Protein AF-A0A0R3M4U5-F1 (afdb_monomer_lite)

Foldseek 3Di:
DDQKDAQQVCCCPPPVDHPVVSVVCVVVVVFPWDDDPPGIIGGPVVVCVVVDPDPPPPD

Secondary structure (DSSP, 8-state):
--SEEEHHHHHHHHH---HHHHHHHHHHTSS--EEETTEEEEEHHHHHHHHS-------

pLDDT: mean 92.56, std 11.14, range [49.38, 98.62]

Radius of gyration: 12.74 Å; chains: 1; bounding box: 20×36×32 Å

Organism: NCBI:txid28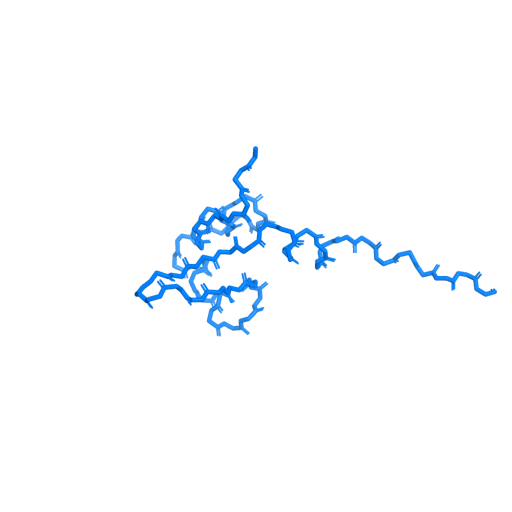0332

Sequence (59 aa):
MKKTISVPE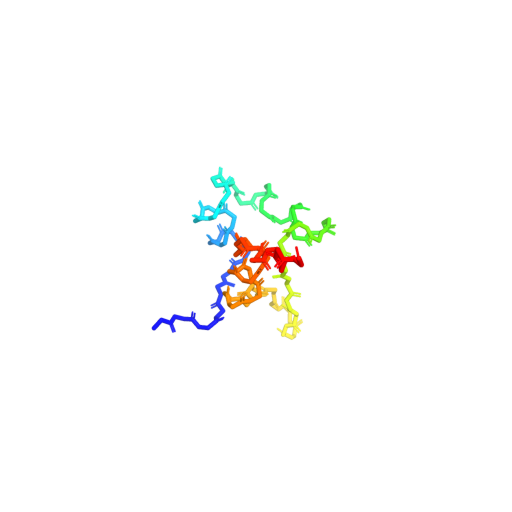AGREYFDLGRNASYEAAKRGDIPTIRIGKILRVPVIALEEMLSPKRSEVA

Structure (mmCIF, N/CA/C/O backbone):
data_AF-A0A0R3M4U5-F1
#
_entry.id   AF-A0A0R3M4U5-F1
#
loop_
_atom_site.group_PDB
_atom_site.id
_atom_site.type_symbol
_atom_site.label_atom_id
_atom_site.label_alt_id
_atom_site.label_comp_id
_atom_site.label_asym_id
_atom_site.label_entity_id
_atom_site.label_seq_id
_atom_site.pdbx_PDB_ins_code
_atom_site.Cartn_x
_atom_site.Cartn_y
_atom_site.Cartn_z
_atom_site.occupancy
_atom_site.B_iso_or_equiv
_atom_site.auth_seq_id
_atom_site.auth_comp_id
_atom_site.auth_asym_id
_atom_site.auth_atom_id
_atom_site.pdbx_PDB_model_num
ATOM 1 N N . MET A 1 1 ? 4.540 -14.508 9.877 1.00 69.75 1 MET A N 1
ATOM 2 C CA . MET A 1 1 ? 4.357 -13.591 8.729 1.00 69.75 1 MET A CA 1
ATOM 3 C C . MET A 1 1 ? 3.257 -12.591 9.058 1.00 69.75 1 MET A C 1
ATOM 5 O O . MET A 1 1 ? 2.238 -13.005 9.607 1.00 69.75 1 MET A O 1
ATOM 9 N N . LYS A 1 2 ? 3.462 -11.291 8.805 1.00 85.94 2 LYS A N 1
ATOM 10 C CA . LYS A 1 2 ? 2.417 -10.277 9.029 1.00 85.94 2 LYS A CA 1
ATOM 11 C C . LYS A 1 2 ? 1.269 -10.528 8.044 1.00 85.94 2 LYS A C 1
ATOM 13 O O . LYS A 1 2 ? 1.521 -10.737 6.867 1.00 85.94 2 LYS A O 1
ATOM 18 N N . LYS A 1 3 ? 0.017 -10.497 8.509 1.00 95.31 3 LYS A N 1
ATOM 19 C CA . LYS A 1 3 ? -1.162 -10.658 7.629 1.00 95.31 3 LYS A CA 1
ATOM 20 C C . LYS A 1 3 ? -1.483 -9.397 6.824 1.00 95.31 3 LYS A C 1
ATOM 22 O O . LYS A 1 3 ? -2.116 -9.473 5.776 1.00 95.31 3 LYS A O 1
ATOM 27 N N . THR A 1 4 ? -1.024 -8.245 7.307 1.00 97.44 4 THR A N 1
ATOM 28 C CA . THR A 1 4 ? -1.175 -6.956 6.635 1.00 97.44 4 THR A CA 1
ATOM 29 C C . THR A 1 4 ? 0.094 -6.127 6.765 1.00 97.44 4 THR A C 1
ATOM 31 O O . THR A 1 4 ? 0.672 -6.073 7.857 1.00 97.44 4 THR A O 1
ATOM 34 N N . ILE A 1 5 ? 0.453 -5.405 5.713 1.00 97.75 5 ILE A N 1
ATOM 35 C CA . ILE A 1 5 ? 1.591 -4.478 5.677 1.00 97.75 5 ILE A CA 1
ATOM 36 C C . ILE A 1 5 ? 1.126 -3.049 5.375 1.00 97.75 5 ILE A C 1
ATOM 38 O O . ILE A 1 5 ? -0.060 -2.801 5.132 1.00 97.75 5 ILE A O 1
ATOM 42 N N . SER A 1 6 ? 2.027 -2.075 5.505 1.00 98.19 6 SER A N 1
ATOM 43 C CA . SER A 1 6 ? 1.723 -0.694 5.114 1.00 98.19 6 SER A CA 1
ATOM 44 C C . SER A 1 6 ? 1.726 -0.543 3.589 1.00 98.19 6 SER A C 1
ATOM 46 O O . SER A 1 6 ? 2.330 -1.346 2.884 1.00 98.19 6 SER A O 1
ATOM 48 N N . VAL A 1 7 ? 1.079 0.503 3.070 1.00 98.25 7 VAL A N 1
ATOM 49 C CA . VAL A 1 7 ? 1.074 0.780 1.623 1.00 98.25 7 VAL A CA 1
ATOM 50 C C . VAL A 1 7 ? 2.488 0.973 1.048 1.00 98.25 7 VAL A C 1
ATOM 52 O O . VAL A 1 7 ? 2.778 0.358 0.027 1.00 98.25 7 VAL A O 1
ATOM 55 N N . PRO A 1 8 ? 3.404 1.737 1.683 1.00 98.44 8 PRO A N 1
ATOM 56 C CA . PRO A 1 8 ? 4.775 1.862 1.181 1.00 98.44 8 PRO A CA 1
ATOM 57 C C . PRO A 1 8 ? 5.594 0.566 1.260 1.00 98.44 8 PRO A C 1
ATOM 59 O O . PRO A 1 8 ? 6.457 0.353 0.419 1.00 98.44 8 PRO A O 1
ATOM 62 N N . GLU A 1 9 ? 5.337 -0.286 2.261 1.00 98.19 9 GLU A N 1
ATOM 63 C CA . GLU A 1 9 ? 5.977 -1.609 2.393 1.00 98.19 9 GLU A CA 1
ATOM 64 C C . GLU A 1 9 ? 5.550 -2.508 1.225 1.00 98.19 9 GLU A C 1
ATOM 66 O O . GLU A 1 9 ? 6.406 -3.016 0.510 1.00 98.19 9 GLU A O 1
ATOM 71 N N . ALA A 1 10 ? 4.247 -2.576 0.927 1.00 97.88 10 ALA A N 1
ATOM 72 C CA . ALA A 1 10 ? 3.738 -3.323 -0.225 1.00 97.88 10 ALA A CA 1
ATOM 73 C C . ALA A 1 10 ? 4.273 -2.797 -1.562 1.00 97.88 10 ALA A C 1
ATOM 75 O O . ALA A 1 10 ? 4.711 -3.576 -2.403 1.00 97.88 10 ALA A O 1
ATOM 76 N N . GLY A 1 11 ? 4.257 -1.476 -1.760 1.00 98.06 11 GLY A N 1
ATOM 77 C CA . GLY A 1 11 ? 4.747 -0.877 -2.998 1.00 98.06 11 GLY A CA 1
ATOM 78 C C . GLY A 1 11 ? 6.229 -1.158 -3.237 1.00 98.06 11 GLY A C 1
ATOM 79 O O . GLY A 1 11 ? 6.606 -1.485 -4.358 1.00 98.06 11 GLY A O 1
ATOM 80 N N . ARG A 1 12 ? 7.056 -1.105 -2.187 1.00 98.44 12 ARG A N 1
ATOM 81 C CA . ARG A 1 12 ? 8.481 -1.437 -2.279 1.00 98.44 12 ARG A CA 1
ATOM 82 C C . ARG A 1 12 ? 8.714 -2.923 -2.549 1.00 98.44 12 ARG A C 1
ATOM 84 O O . ARG A 1 12 ? 9.505 -3.252 -3.421 1.00 98.44 12 ARG A O 1
ATOM 91 N N . GLU A 1 13 ? 8.069 -3.803 -1.788 1.00 96.75 13 GLU A N 1
ATOM 92 C CA . GLU A 1 13 ? 8.357 -5.244 -1.826 1.00 96.75 13 GLU A CA 1
ATOM 93 C C . GLU A 1 13 ? 7.833 -5.932 -3.094 1.00 96.75 13 GLU A C 1
ATOM 95 O O . GLU A 1 13 ? 8.478 -6.855 -3.581 1.00 96.75 13 GLU A O 1
ATOM 100 N N . TYR A 1 14 ? 6.703 -5.478 -3.646 1.00 96.19 14 TYR A N 1
ATOM 101 C CA . TYR A 1 14 ? 6.044 -6.149 -4.775 1.00 96.19 14 TYR A CA 1
ATOM 102 C C . TYR A 1 14 ? 6.217 -5.433 -6.118 1.00 96.19 14 TYR A C 1
ATOM 104 O O . TYR A 1 14 ? 6.082 -6.066 -7.162 1.00 96.19 14 TYR A O 1
ATOM 112 N N . PHE A 1 15 ? 6.493 -4.125 -6.111 1.00 96.06 15 PHE A N 1
ATOM 113 C CA . PHE A 1 15 ? 6.437 -3.295 -7.322 1.00 96.06 15 PHE A CA 1
ATOM 114 C C . PHE A 1 15 ? 7.614 -2.316 -7.472 1.00 96.06 15 PHE A C 1
ATOM 116 O O . PHE A 1 15 ? 7.589 -1.490 -8.382 1.00 96.06 15 PHE A O 1
ATOM 123 N N . ASP A 1 16 ? 8.615 -2.374 -6.584 1.00 97.75 16 ASP A N 1
ATOM 124 C CA . ASP A 1 16 ? 9.766 -1.453 -6.545 1.00 97.75 16 ASP A CA 1
ATOM 125 C C . ASP A 1 16 ? 9.371 0.043 -6.540 1.00 97.75 16 ASP A C 1
ATOM 127 O O . ASP A 1 16 ? 9.992 0.908 -7.158 1.00 97.75 16 ASP A O 1
ATOM 131 N N . LEU A 1 17 ? 8.281 0.374 -5.836 1.00 98.06 17 LEU A N 1
ATOM 132 C CA . LEU A 1 17 ? 7.749 1.734 -5.760 1.00 98.06 17 LEU A CA 1
ATOM 133 C C . LEU A 1 17 ? 8.272 2.505 -4.545 1.00 98.06 17 LEU A C 1
ATOM 135 O O . LEU A 1 17 ? 8.333 2.012 -3.417 1.00 98.06 17 LEU A O 1
ATOM 139 N N . GLY A 1 18 ? 8.521 3.800 -4.749 1.00 98.31 18 GLY A N 1
ATOM 140 C CA . GLY A 1 18 ? 8.688 4.759 -3.657 1.00 98.31 18 GLY A CA 1
ATOM 141 C C . GLY A 1 18 ? 7.379 5.036 -2.899 1.00 98.31 18 GLY A C 1
ATOM 142 O O . GLY A 1 18 ? 6.281 4.700 -3.349 1.00 98.31 18 GLY A O 1
ATOM 143 N N . ARG A 1 19 ? 7.468 5.727 -1.751 1.00 98.31 19 ARG A N 1
ATOM 144 C CA . ARG A 1 19 ? 6.321 6.006 -0.858 1.00 98.31 19 ARG A CA 1
ATOM 145 C C . ARG A 1 19 ? 5.136 6.670 -1.568 1.00 98.31 19 ARG A C 1
ATOM 147 O O . ARG A 1 19 ? 4.008 6.213 -1.413 1.00 98.31 19 ARG A O 1
ATOM 154 N N . ASN A 1 20 ? 5.381 7.740 -2.325 1.00 98.38 20 ASN A N 1
ATOM 155 C CA . ASN A 1 20 ? 4.311 8.492 -2.992 1.00 98.38 20 ASN A CA 1
ATOM 156 C C . ASN A 1 20 ? 3.660 7.663 -4.103 1.00 98.38 20 ASN A C 1
ATOM 158 O O . ASN A 1 20 ? 2.438 7.564 -4.153 1.00 98.38 20 ASN A O 1
ATOM 162 N N . ALA A 1 21 ? 4.474 6.993 -4.924 1.00 98.62 21 ALA A N 1
ATOM 163 C CA . ALA A 1 21 ? 3.986 6.099 -5.969 1.00 98.62 21 ALA A CA 1
ATOM 164 C C . ALA A 1 21 ? 3.148 4.944 -5.393 1.00 98.62 21 ALA A C 1
ATOM 166 O O . ALA A 1 21 ? 2.123 4.591 -5.968 1.00 98.62 21 ALA A O 1
ATOM 167 N N . SER A 1 22 ? 3.523 4.427 -4.218 1.00 98.62 22 SER A N 1
ATOM 168 C CA . SER A 1 22 ? 2.757 3.395 -3.508 1.00 98.62 22 SER A CA 1
ATOM 169 C C . SER A 1 22 ? 1.362 3.884 -3.099 1.00 98.62 22 SER A C 1
ATOM 171 O O . SER A 1 22 ? 0.378 3.173 -3.282 1.00 98.62 22 SER A O 1
ATOM 173 N N . TYR A 1 23 ? 1.243 5.104 -2.562 1.00 98.31 23 TYR A N 1
ATOM 174 C CA . TYR A 1 23 ? -0.066 5.669 -2.210 1.00 98.31 23 TYR A CA 1
ATOM 175 C C . TYR A 1 23 ? -0.921 5.989 -3.437 1.00 98.31 23 TYR A C 1
ATOM 177 O O . TYR A 1 23 ? -2.126 5.750 -3.400 1.00 98.31 23 TYR A O 1
ATOM 185 N N . GLU A 1 24 ? -0.320 6.473 -4.526 1.00 98.56 24 GLU A N 1
ATOM 186 C CA . GLU A 1 24 ? -1.045 6.690 -5.781 1.00 98.56 24 GLU A CA 1
ATOM 187 C C . GLU A 1 24 ? -1.540 5.367 -6.382 1.00 98.56 24 GLU A C 1
ATOM 189 O O . GLU A 1 24 ? -2.685 5.285 -6.816 1.00 98.56 24 GLU A O 1
ATOM 194 N N . ALA A 1 25 ? -0.732 4.304 -6.330 1.00 98.12 25 ALA A N 1
ATOM 195 C CA . ALA A 1 25 ? -1.146 2.959 -6.729 1.00 98.12 25 ALA A CA 1
ATOM 196 C C . ALA A 1 25 ? -2.308 2.436 -5.863 1.00 98.12 25 ALA A C 1
ATOM 198 O O . ALA A 1 25 ? -3.309 1.953 -6.388 1.00 98.12 25 ALA A O 1
ATOM 199 N N . ALA A 1 26 ? -2.244 2.622 -4.541 1.00 98.12 26 ALA A N 1
ATOM 200 C CA . ALA A 1 26 ? -3.355 2.292 -3.647 1.00 98.12 26 ALA A CA 1
ATOM 201 C C . ALA A 1 26 ? -4.629 3.103 -3.949 1.00 98.12 26 ALA A C 1
ATOM 203 O O . ALA A 1 26 ? -5.730 2.563 -3.889 1.00 98.12 26 ALA A O 1
ATOM 204 N N . LYS A 1 27 ? -4.495 4.389 -4.297 1.00 97.88 27 LYS A N 1
ATOM 205 C CA . LYS A 1 27 ? -5.620 5.261 -4.665 1.00 97.88 27 LYS A CA 1
ATOM 206 C C . LYS A 1 27 ? -6.278 4.841 -5.982 1.00 97.88 27 LYS A C 1
ATOM 208 O O . LYS A 1 27 ? -7.495 4.953 -6.097 1.00 97.88 27 LYS A O 1
ATOM 213 N N . ARG A 1 28 ? -5.494 4.366 -6.956 1.00 97.50 28 ARG A N 1
ATOM 214 C CA . ARG A 1 28 ? -5.999 3.823 -8.230 1.00 97.50 28 ARG A CA 1
ATOM 215 C C . ARG A 1 28 ? -6.610 2.426 -8.095 1.00 97.50 28 ARG A C 1
ATOM 217 O O . ARG A 1 28 ? -7.377 2.029 -8.961 1.00 97.50 28 ARG A O 1
ATOM 224 N N . GLY A 1 29 ? -6.305 1.716 -7.007 1.00 95.62 29 GLY A N 1
ATOM 225 C CA . GLY A 1 29 ? -6.746 0.339 -6.775 1.00 95.62 29 GLY A CA 1
ATOM 226 C C . GLY A 1 29 ? -5.762 -0.723 -7.272 1.00 95.62 29 GLY A C 1
ATOM 227 O O . GLY A 1 29 ? -6.060 -1.907 -7.158 1.00 95.62 29 GLY A O 1
ATOM 228 N N . ASP A 1 30 ? -4.583 -0.319 -7.756 1.00 96.88 30 ASP A N 1
ATOM 229 C CA . ASP A 1 30 ? -3.516 -1.235 -8.186 1.00 96.88 30 ASP A CA 1
ATOM 230 C C . ASP A 1 30 ? -2.958 -2.042 -6.995 1.00 96.88 30 ASP A C 1
ATOM 232 O O . ASP A 1 30 ? -2.522 -3.179 -7.152 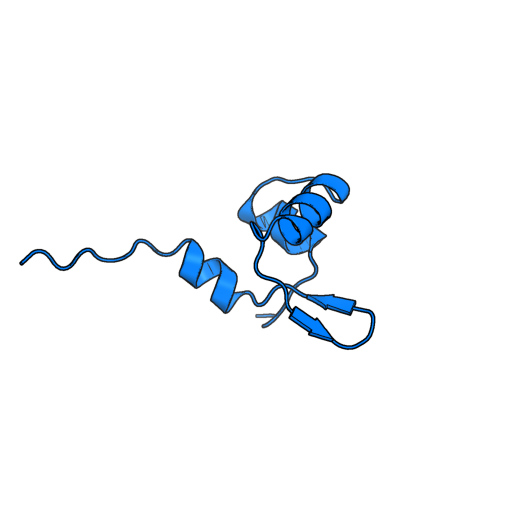1.00 96.88 30 ASP A O 1
ATOM 236 N N . ILE A 1 31 ? -2.984 -1.453 -5.789 1.00 97.75 31 ILE A N 1
ATOM 237 C CA . ILE A 1 31 ? -2.642 -2.126 -4.529 1.00 97.75 31 ILE A CA 1
ATOM 238 C C . ILE A 1 31 ? -3.934 -2.361 -3.732 1.00 97.75 31 ILE A C 1
ATOM 240 O O . ILE A 1 31 ? -4.606 -1.384 -3.374 1.00 97.75 31 ILE A O 1
ATOM 244 N N . PRO A 1 32 ? -4.271 -3.617 -3.377 1.00 97.62 32 PRO A N 1
ATOM 245 C CA . PRO A 1 32 ? -5.468 -3.917 -2.606 1.00 97.62 32 PRO A CA 1
ATOM 246 C C . PRO A 1 32 ? -5.313 -3.365 -1.189 1.00 97.62 32 PRO A C 1
ATOM 248 O O . PRO A 1 32 ? -4.401 -3.737 -0.449 1.00 97.62 32 PRO A O 1
ATOM 251 N N . THR A 1 33 ? -6.208 -2.465 -0.784 1.00 98.25 33 THR A N 1
ATOM 252 C CA . THR A 1 33 ? -6.147 -1.839 0.540 1.00 98.25 33 THR A CA 1
ATOM 253 C C . THR A 1 33 ? -7.443 -1.979 1.319 1.00 98.25 33 THR A C 1
ATOM 255 O O . THR A 1 33 ? -8.542 -1.920 0.776 1.00 98.25 33 THR A O 1
ATOM 258 N N . ILE A 1 34 ? -7.299 -2.122 2.635 1.00 97.38 34 ILE A N 1
ATOM 259 C CA . ILE A 1 34 ? -8.376 -2.020 3.615 1.00 97.38 34 ILE A CA 1
ATOM 260 C C . ILE A 1 34 ? -8.106 -0.835 4.537 1.00 97.38 34 ILE A C 1
ATOM 262 O O . ILE A 1 34 ? -6.957 -0.526 4.875 1.00 97.38 34 ILE A O 1
ATOM 266 N N . ARG A 1 35 ? -9.173 -0.165 4.968 1.00 97.12 35 ARG A N 1
ATOM 267 C CA . ARG A 1 35 ? -9.094 0.967 5.891 1.00 97.12 35 ARG A CA 1
ATOM 268 C C . ARG A 1 35 ? -9.587 0.554 7.266 1.00 97.12 35 ARG A C 1
ATOM 270 O O . ARG A 1 35 ? -10.737 0.166 7.431 1.00 97.12 35 ARG A O 1
ATOM 277 N N . ILE A 1 36 ? -8.701 0.671 8.249 1.00 96.06 36 ILE A N 1
ATOM 278 C CA . ILE A 1 36 ? -8.976 0.387 9.656 1.00 96.06 36 ILE A CA 1
ATOM 279 C C . ILE A 1 36 ? -8.838 1.712 10.407 1.00 96.06 36 ILE A C 1
ATOM 281 O O . ILE A 1 36 ? -7.732 2.193 10.671 1.00 96.06 36 ILE A O 1
ATOM 285 N N . GLY A 1 37 ? -9.975 2.355 10.679 1.00 96.31 37 GLY A N 1
ATOM 286 C CA . GLY A 1 37 ? -10.011 3.716 11.215 1.00 96.31 37 GLY A CA 1
ATOM 287 C C . GLY A 1 37 ? -9.311 4.707 10.278 1.00 96.31 37 GLY A C 1
ATOM 288 O O . GLY A 1 37 ? -9.723 4.892 9.134 1.00 96.31 37 GLY A O 1
ATOM 289 N N . LYS A 1 38 ? -8.233 5.335 10.765 1.00 95.50 38 LYS A N 1
ATOM 290 C CA . LYS A 1 38 ? -7.414 6.296 9.999 1.00 95.50 38 LYS A CA 1
ATOM 291 C C . LYS A 1 38 ? -6.243 5.648 9.247 1.00 95.50 38 LYS A C 1
ATOM 293 O O . LYS A 1 38 ? -5.482 6.354 8.594 1.00 95.50 38 LYS A O 1
ATOM 298 N N . ILE A 1 39 ? -6.062 4.331 9.364 1.00 96.12 39 ILE A N 1
ATOM 299 C CA . ILE A 1 39 ? -4.895 3.620 8.834 1.00 96.12 39 ILE A CA 1
ATOM 300 C C . ILE A 1 39 ? -5.292 2.834 7.585 1.00 96.12 39 ILE A C 1
ATOM 302 O O . ILE A 1 39 ? -6.279 2.099 7.590 1.00 96.12 39 ILE A O 1
ATOM 306 N N . LEU A 1 40 ? -4.483 2.959 6.533 1.00 97.56 40 LEU A N 1
ATOM 307 C CA . LEU A 1 40 ? -4.580 2.152 5.320 1.00 97.56 40 LEU A CA 1
ATOM 308 C C . LEU A 1 40 ? -3.602 0.972 5.412 1.00 97.56 40 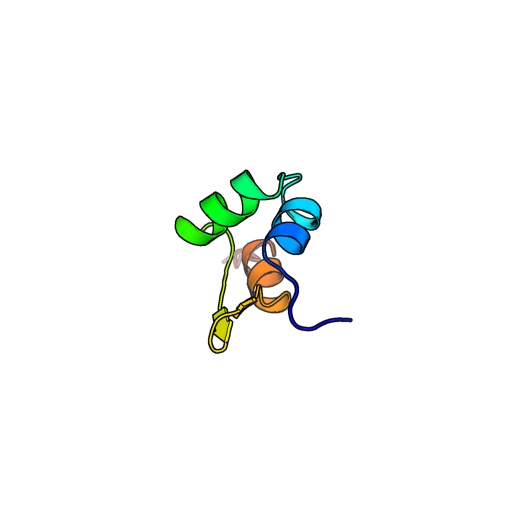LEU A C 1
ATOM 310 O O . LEU A 1 40 ? -2.423 1.158 5.729 1.00 97.56 40 LEU A O 1
ATOM 314 N N . ARG A 1 41 ? -4.092 -0.244 5.172 1.00 98.12 41 ARG A N 1
ATOM 315 C CA . ARG A 1 41 ? -3.313 -1.487 5.236 1.00 98.12 41 ARG A CA 1
ATOM 316 C C . ARG A 1 41 ? -3.513 -2.309 3.975 1.00 98.12 41 ARG A C 1
ATOM 318 O O . ARG A 1 41 ? -4.590 -2.283 3.395 1.00 98.12 41 ARG A O 1
ATOM 325 N N . VAL A 1 42 ? -2.488 -3.060 3.598 1.00 98.25 42 VAL A N 1
ATOM 326 C CA . VAL A 1 42 ? -2.504 -3.988 2.464 1.00 98.25 42 VAL A CA 1
ATOM 327 C C . VAL A 1 42 ? -2.583 -5.408 3.016 1.00 98.25 42 VAL A C 1
ATOM 329 O O . VAL A 1 42 ? -1.648 -5.818 3.711 1.00 98.25 42 VAL A O 1
ATOM 332 N N . PRO A 1 43 ? -3.675 -6.157 2.788 1.00 98.00 43 PRO A N 1
ATOM 333 C CA . PRO A 1 43 ? -3.720 -7.584 3.084 1.00 98.00 43 PRO A CA 1
ATOM 334 C C . PRO A 1 43 ? -2.761 -8.333 2.159 1.00 98.00 43 PRO A C 1
ATOM 336 O O . PRO A 1 43 ? -2.922 -8.295 0.943 1.00 98.00 43 PRO A O 1
ATOM 339 N N . VAL A 1 44 ? -1.779 -9.027 2.738 1.00 96.94 44 VAL A N 1
ATOM 340 C CA . VAL A 1 44 ? -0.748 -9.739 1.961 1.00 96.94 44 VAL A CA 1
ATOM 341 C C . VAL A 1 44 ? -1.377 -10.824 1.088 1.00 96.94 44 VAL A C 1
ATOM 343 O O . VAL A 1 44 ? -1.060 -10.921 -0.088 1.00 96.94 44 VAL A O 1
ATOM 346 N N . ILE A 1 45 ? -2.352 -11.559 1.633 1.00 95.94 45 ILE A N 1
ATOM 347 C CA . ILE A 1 45 ? -3.048 -12.628 0.906 1.00 95.94 45 ILE A CA 1
ATOM 348 C C . ILE A 1 45 ? -3.758 -12.122 -0.354 1.00 95.94 45 ILE A C 1
ATOM 350 O O . ILE A 1 45 ? -3.635 -12.735 -1.402 1.00 95.94 45 ILE A O 1
ATOM 354 N N . ALA A 1 46 ? -4.434 -10.971 -0.281 1.00 95.94 46 ALA A N 1
ATOM 355 C CA . ALA A 1 46 ? -5.136 -10.410 -1.432 1.00 95.94 46 ALA A CA 1
ATOM 356 C C . ALA A 1 46 ? -4.151 -9.986 -2.529 1.00 95.94 46 ALA A C 1
ATOM 358 O O . ALA A 1 46 ? -4.413 -10.175 -3.712 1.00 95.94 46 ALA A O 1
ATOM 359 N N . LEU A 1 47 ? -3.003 -9.429 -2.132 1.00 95.31 47 LEU A N 1
ATOM 360 C CA . LEU A 1 47 ? -1.955 -9.039 -3.067 1.00 95.31 47 LEU A CA 1
ATOM 361 C C . LEU A 1 47 ? -1.306 -10.261 -3.733 1.00 95.31 47 LEU A C 1
ATOM 363 O O . LEU A 1 47 ? -1.114 -10.269 -4.944 1.00 95.31 47 LEU A O 1
ATOM 367 N N . GLU A 1 48 ? -1.017 -11.313 -2.968 1.00 94.19 48 GLU A N 1
ATOM 368 C CA . GLU A 1 48 ? -0.476 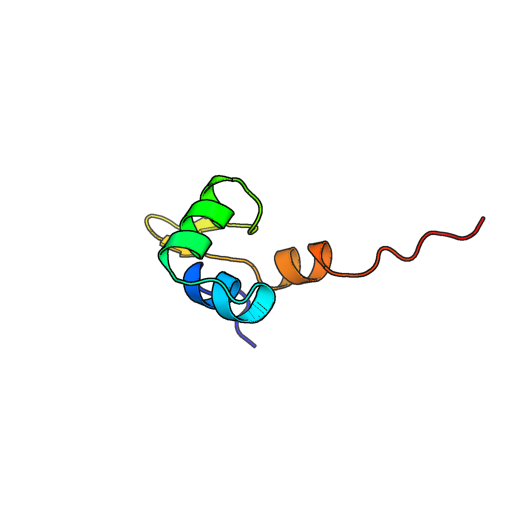-12.568 -3.501 1.00 94.19 48 GLU A CA 1
ATOM 369 C C . GLU A 1 48 ? -1.468 -13.279 -4.428 1.00 94.19 48 GLU A C 1
ATOM 371 O O . GLU A 1 48 ? -1.071 -13.768 -5.480 1.00 94.19 48 GLU A O 1
ATOM 376 N N . GLU A 1 49 ? -2.762 -13.291 -4.100 1.00 93.75 49 GLU A N 1
ATOM 377 C CA . GLU A 1 49 ? -3.805 -13.853 -4.967 1.00 93.75 49 GLU A CA 1
ATOM 378 C C . GLU A 1 49 ? -3.922 -13.109 -6.302 1.00 93.75 49 GLU A C 1
ATOM 380 O O . GLU A 1 49 ? -4.114 -13.749 -7.335 1.00 93.75 49 GLU A O 1
ATOM 385 N N . MET A 1 50 ? -3.764 -11.778 -6.308 1.00 91.12 50 MET A N 1
ATOM 386 C CA . MET A 1 50 ? -3.745 -10.979 -7.542 1.00 91.12 50 MET A CA 1
ATOM 387 C C . MET A 1 50 ? -2.556 -11.316 -8.450 1.00 91.12 50 MET A C 1
ATOM 389 O O . MET A 1 50 ? -2.683 -11.240 -9.671 1.00 91.12 50 MET A O 1
ATOM 393 N N . LEU A 1 51 ? -1.409 -11.661 -7.861 1.00 90.12 51 LEU A N 1
ATOM 394 C CA . LEU A 1 51 ? -0.172 -11.978 -8.583 1.00 90.12 51 LEU A CA 1
ATOM 395 C C . LEU A 1 51 ? -0.030 -13.468 -8.903 1.00 90.12 51 LEU A C 1
ATOM 397 O O . LEU A 1 51 ? 0.797 -13.848 -9.733 1.00 90.12 51 LEU A O 1
ATOM 401 N N . SER A 1 52 ? -0.818 -14.312 -8.241 1.00 90.81 52 SER A N 1
ATOM 402 C CA . SER A 1 52 ? -0.799 -15.747 -8.460 1.00 90.81 52 SER A CA 1
ATOM 403 C C . SER A 1 52 ? -1.211 -16.049 -9.902 1.00 90.81 52 SER A C 1
ATOM 405 O O . SER A 1 52 ? -2.244 -15.549 -10.366 1.00 90.81 52 SER A O 1
ATOM 407 N N . PRO A 1 53 ? -0.443 -16.869 -10.639 1.00 81.56 53 PRO A N 1
ATOM 408 C CA . PRO A 1 53 ? -0.849 -17.283 -11.967 1.00 81.56 53 PRO A CA 1
ATOM 409 C C . PRO A 1 53 ? -2.180 -18.020 -11.841 1.00 81.56 53 PRO A C 1
ATOM 411 O O . PRO A 1 53 ? -2.262 -19.081 -11.215 1.00 81.56 53 PRO A O 1
ATOM 414 N N . LYS A 1 54 ? -3.243 -17.470 -12.441 1.00 74.25 54 LYS A N 1
ATOM 415 C CA . LYS A 1 54 ? -4.477 -18.232 -12.612 1.00 74.25 54 LYS A CA 1
ATOM 416 C C . LYS A 1 54 ? -4.106 -19.451 -13.437 1.00 74.25 54 LYS A C 1
ATOM 418 O O . LYS A 1 54 ? -3.749 -19.321 -14.604 1.00 74.25 54 LYS A O 1
ATOM 423 N N . ARG A 1 55 ? -4.149 -20.628 -12.813 1.00 66.56 55 ARG A N 1
ATOM 424 C CA . ARG A 1 55 ? -4.074 -21.901 -13.521 1.00 66.56 55 ARG A CA 1
ATOM 425 C C . ARG A 1 55 ? -5.274 -21.890 -14.459 1.00 66.56 55 ARG A C 1
ATOM 427 O O . ARG A 1 55 ? -6.399 -22.084 -14.013 1.00 66.56 55 ARG A O 1
ATOM 434 N N . SER A 1 56 ? -5.060 -21.524 -15.716 1.00 67.38 56 SER A N 1
ATOM 435 C CA . SER A 1 56 ? -6.087 -21.659 -16.734 1.00 67.38 56 SER A CA 1
ATOM 436 C C . SER A 1 56 ? -6.427 -23.140 -16.777 1.00 67.38 56 SER A C 1
ATOM 438 O O . SER A 1 56 ? 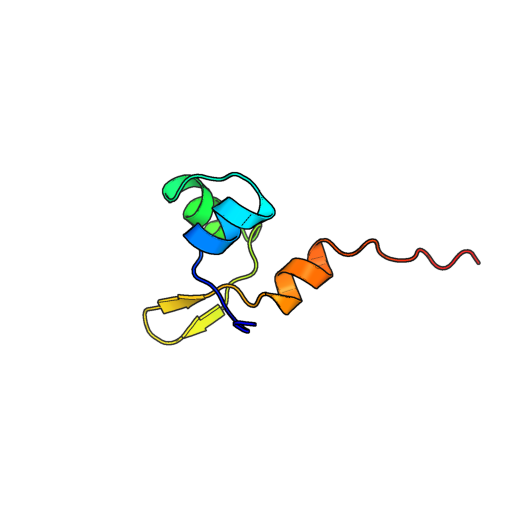-5.539 -23.958 -17.033 1.00 67.38 56 SER A O 1
ATOM 440 N N . GLU A 1 57 ? -7.670 -23.480 -16.450 1.00 61.19 57 GLU A N 1
ATOM 441 C CA . GLU A 1 57 ? -8.220 -24.797 -16.730 1.00 61.19 57 GLU A CA 1
ATOM 442 C C . GLU A 1 57 ? -8.061 -25.026 -18.233 1.00 61.19 57 GLU A C 1
ATOM 444 O O . GLU A 1 57 ? -8.727 -24.400 -19.055 1.00 61.19 57 GLU A O 1
ATOM 449 N N . VAL A 1 58 ? -7.081 -25.853 -18.587 1.00 60.66 58 VAL A N 1
ATOM 450 C CA . VAL A 1 58 ? -7.012 -26.476 -19.900 1.00 60.66 58 VAL A CA 1
ATOM 451 C C . VAL A 1 58 ? -8.171 -27.464 -19.946 1.00 60.66 58 VAL A C 1
ATOM 453 O O . VAL A 1 58 ? -8.114 -28.524 -19.323 1.00 60.66 58 VAL A O 1
ATOM 456 N N . ALA A 1 59 ? -9.257 -27.016 -20.575 1.00 49.38 59 ALA A N 1
ATOM 457 C CA . ALA A 1 59 ? -10.351 -27.857 -21.040 1.00 49.38 59 ALA A CA 1
ATOM 458 C C . ALA A 1 59 ? -9.880 -28.777 -22.174 1.00 49.38 59 ALA A C 1
ATOM 460 O O . ALA A 1 59 ? -8.966 -28.361 -22.928 1.00 49.38 59 ALA A O 1
#